Protein AF-A0A2D3VYH1-F1 (afdb_monomer_lite)

Secondary structure (DSSP, 8-state):
--HHHHHHT-GGGGGGGSTTTHHHHHHHHHHHHHHHHHHHHHHHT--

Radius of gyration: 13.88 Å; chains: 1; bounding box: 27×18×36 Å

Structure (mmCIF, N/CA/C/O backbone):
data_AF-A0A2D3VYH1-F1
#
_entry.id   AF-A0A2D3VYH1-F1
#
loop_
_atom_site.group_PDB
_atom_site.id
_atom_site.type_symbol
_atom_site.label_atom_id
_atom_site.label_alt_id
_atom_site.label_comp_id
_atom_site.label_asym_id
_atom_site.label_entity_id
_atom_site.label_seq_id
_atom_site.pdbx_PDB_ins_code
_atom_site.Cartn_x
_atom_site.Cartn_y
_atom_site.Cartn_z
_atom_site.occupancy
_atom_site.B_iso_or_equiv
_atom_site.auth_seq_id
_atom_site.auth_comp_id
_atom_site.auth_asym_id
_atom_site.auth_atom_id
_atom_site.pdbx_PDB_model_num
ATOM 1 N N . VAL A 1 1 ? -4.933 -5.771 -7.412 1.00 83.75 1 VAL A N 1
ATOM 2 C CA . VAL A 1 1 ? -5.909 -5.607 -6.311 1.00 83.75 1 VAL A CA 1
ATOM 3 C C . VAL A 1 1 ? -5.466 -4.405 -5.499 1.00 83.75 1 VAL A C 1
ATOM 5 O O . VAL A 1 1 ? -4.286 -4.377 -5.156 1.00 83.75 1 VAL A O 1
ATOM 8 N N . PRO A 1 2 ? -6.340 -3.419 -5.255 1.00 94.12 2 PRO A N 1
ATOM 9 C CA . PRO A 1 2 ? -6.046 -2.301 -4.363 1.00 94.12 2 PRO A CA 1
ATOM 10 C C . PRO A 1 2 ? -5.669 -2.783 -2.957 1.00 94.12 2 PRO A C 1
ATOM 12 O O . PRO A 1 2 ? -6.236 -3.753 -2.448 1.00 94.12 2 PRO A O 1
ATOM 15 N N . VAL A 1 3 ? -4.727 -2.097 -2.311 1.00 95.31 3 VAL A N 1
ATOM 16 C CA . VAL A 1 3 ? -4.289 -2.403 -0.941 1.00 95.31 3 VAL A CA 1
ATOM 17 C C . VAL A 1 3 ? -5.468 -2.315 0.028 1.00 95.31 3 VAL A C 1
ATOM 19 O O . VAL A 1 3 ? -5.611 -3.174 0.893 1.00 95.31 3 VAL A O 1
ATOM 22 N N . GLU A 1 4 ? -6.356 -1.339 -0.154 1.00 94.56 4 GLU A N 1
ATOM 23 C CA . GLU A 1 4 ? -7.547 -1.163 0.679 1.00 94.56 4 GLU A CA 1
ATOM 24 C C . GLU A 1 4 ? -8.460 -2.400 0.677 1.00 94.56 4 GLU A C 1
ATOM 26 O O . GLU A 1 4 ? -8.785 -2.925 1.740 1.00 94.56 4 GLU A O 1
ATOM 31 N N . GLU A 1 5 ? -8.815 -2.924 -0.498 1.00 95.00 5 GLU A N 1
ATOM 32 C CA . GLU A 1 5 ? -9.676 -4.108 -0.628 1.00 95.00 5 GLU A CA 1
ATOM 33 C C . GLU A 1 5 ? -9.030 -5.356 -0.011 1.00 95.00 5 GLU A C 1
ATOM 35 O O . GLU A 1 5 ? -9.685 -6.138 0.684 1.00 95.00 5 GLU A O 1
ATOM 40 N N . TYR A 1 6 ? -7.719 -5.518 -0.212 1.00 95.25 6 TYR A N 1
ATOM 41 C CA . TYR A 1 6 ? -6.958 -6.625 0.358 1.00 95.25 6 TYR A CA 1
ATOM 42 C C . TYR A 1 6 ? -6.923 -6.576 1.894 1.00 95.25 6 TYR A C 1
ATOM 44 O O . TYR A 1 6 ? -7.076 -7.604 2.560 1.00 95.25 6 TYR A O 1
ATOM 52 N N . LEU A 1 7 ? -6.754 -5.382 2.472 1.00 95.38 7 LEU A N 1
ATOM 53 C CA . LEU A 1 7 ? -6.785 -5.183 3.921 1.00 95.38 7 LEU A CA 1
ATOM 54 C C . LEU A 1 7 ? -8.206 -5.302 4.487 1.00 95.38 7 LEU A C 1
ATOM 56 O O . LEU A 1 7 ? -8.365 -5.826 5.587 1.00 95.38 7 LEU A O 1
ATOM 60 N N . ALA A 1 8 ? -9.235 -4.873 3.751 1.00 93.62 8 ALA A N 1
ATOM 61 C CA . ALA A 1 8 ? -10.634 -4.932 4.183 1.00 93.62 8 ALA A CA 1
ATOM 62 C C . ALA A 1 8 ? -11.124 -6.377 4.359 1.00 93.62 8 ALA A C 1
ATOM 64 O O . ALA A 1 8 ? -11.862 -6.677 5.301 1.00 93.62 8 ALA A O 1
ATOM 65 N N . ALA A 1 9 ? -10.647 -7.295 3.513 1.00 95.44 9 ALA A N 1
ATOM 66 C CA . ALA A 1 9 ? -10.893 -8.729 3.662 1.00 95.44 9 ALA A CA 1
ATOM 67 C C . ALA A 1 9 ? -10.274 -9.319 4.949 1.00 95.44 9 ALA A C 1
ATOM 69 O O . ALA A 1 9 ? -10.670 -10.393 5.405 1.00 95.44 9 ALA A O 1
ATOM 70 N N . GLN A 1 10 ? -9.309 -8.626 5.563 1.00 94.69 10 GLN A N 1
ATOM 71 C CA . GLN A 1 10 ? -8.577 -9.086 6.737 1.00 94.69 10 GLN A CA 1
ATOM 72 C C . GLN A 1 10 ? -9.039 -8.354 8.001 1.00 94.69 10 GLN A C 1
ATOM 74 O O . GLN A 1 10 ? -8.651 -7.222 8.283 1.00 94.69 10 GLN A O 1
ATOM 79 N N . GLY A 1 11 ? -9.792 -9.050 8.857 1.00 93.19 11 GLY A N 1
ATOM 80 C CA . GLY A 1 11 ? -10.341 -8.469 10.090 1.00 93.19 11 GLY A CA 1
ATOM 81 C C . GLY A 1 11 ? -9.310 -7.821 11.031 1.00 93.19 11 GLY A C 1
ATOM 82 O O . GLY A 1 11 ? -9.646 -6.878 11.746 1.00 93.19 11 GLY A O 1
ATOM 83 N N . ARG A 1 12 ? -8.044 -8.261 10.996 1.00 95.12 12 ARG A N 1
ATOM 84 C CA . ARG A 1 12 ? -6.948 -7.694 11.804 1.00 95.12 12 ARG A CA 1
ATOM 85 C C . ARG A 1 12 ? -6.620 -6.233 11.475 1.00 95.12 12 ARG A C 1
ATOM 87 O O . ARG A 1 12 ? -6.097 -5.531 12.333 1.00 95.12 12 ARG A O 1
ATOM 94 N N . PHE A 1 13 ? -6.953 -5.761 10.274 1.00 95.12 13 PHE A N 1
ATOM 95 C CA . PHE A 1 13 ? -6.629 -4.408 9.817 1.00 95.12 13 PHE A CA 1
ATOM 96 C C . PHE A 1 13 ? -7.780 -3.411 9.950 1.00 95.12 13 PHE A C 1
ATOM 98 O O . PHE A 1 13 ? -7.610 -2.244 9.618 1.00 95.12 13 PHE A O 1
ATOM 105 N N . LYS A 1 14 ? -8.919 -3.814 10.532 1.00 92.44 14 LYS A N 1
ATOM 106 C CA . LYS A 1 14 ? -10.088 -2.939 10.746 1.00 92.44 14 LYS A CA 1
ATOM 107 C C . LYS A 1 14 ? -9.763 -1.613 11.441 1.00 92.44 14 LYS A C 1
ATOM 109 O O . LYS A 1 14 ? -10.400 -0.606 11.156 1.00 92.44 14 LYS A O 1
ATOM 114 N N . HIS A 1 15 ? -8.781 -1.597 12.342 1.00 93.31 15 HIS A N 1
ATOM 115 C CA . HIS A 1 15 ? -8.380 -0.383 13.053 1.00 93.31 15 HIS A CA 1
ATOM 116 C C . HIS A 1 15 ? -7.767 0.680 12.128 1.00 93.31 15 HIS A C 1
ATOM 118 O O . HIS A 1 15 ? -7.912 1.859 12.425 1.00 93.31 15 HIS A O 1
ATOM 124 N N . LEU 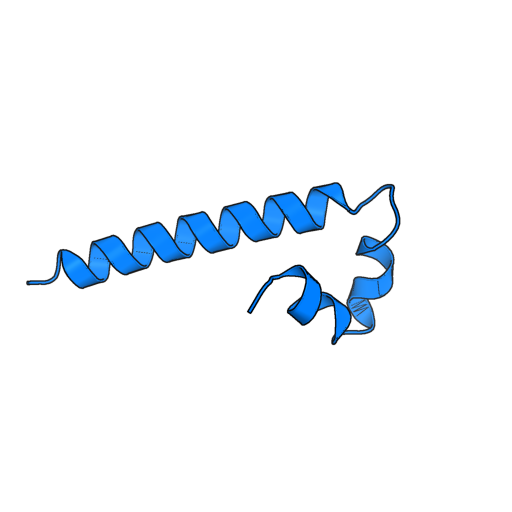A 1 16 ? -7.163 0.288 11.000 1.00 94.75 16 LEU A N 1
ATOM 125 C CA . LEU A 1 16 ? -6.555 1.204 10.028 1.00 94.75 16 LEU A CA 1
ATOM 126 C C . LEU A 1 16 ? -7.584 1.953 9.168 1.00 94.75 16 LEU A C 1
ATOM 128 O O . LEU A 1 16 ? -7.245 2.949 8.542 1.00 94.75 16 LEU A O 1
ATOM 132 N N . PHE A 1 17 ? -8.845 1.510 9.158 1.00 94.19 17 PHE A N 1
ATOM 133 C CA . PHE A 1 17 ? -9.922 2.147 8.390 1.00 94.19 17 PHE A CA 1
ATOM 134 C C . PHE A 1 17 ? -10.577 3.332 9.115 1.00 94.19 17 PHE A C 1
ATOM 136 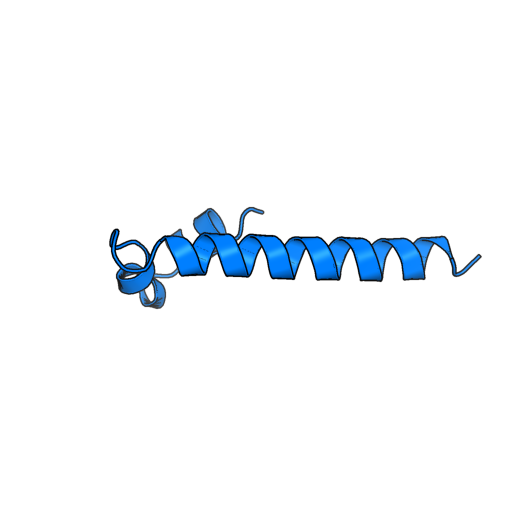O O . PHE A 1 17 ? -11.468 3.979 8.561 1.00 94.19 17 PHE A O 1
ATOM 143 N N . LYS A 1 18 ? -10.154 3.636 10.348 1.00 94.31 18 LYS A N 1
ATOM 144 C CA . LYS A 1 18 ? -10.554 4.869 11.039 1.00 94.31 18 LYS A CA 1
ATOM 145 C C . LYS A 1 18 ? -9.935 6.077 10.338 1.00 94.31 18 LYS A C 1
ATOM 147 O O . LYS A 1 18 ? -8.821 5.980 9.831 1.00 94.31 18 LYS A O 1
ATOM 152 N N . ASP A 1 19 ? -10.622 7.218 10.360 1.00 93.75 19 ASP A N 1
ATOM 153 C CA . ASP A 1 19 ? -10.170 8.443 9.676 1.00 93.75 19 ASP A CA 1
ATOM 154 C C . ASP A 1 19 ? -8.759 8.875 10.086 1.00 93.75 19 ASP A C 1
ATOM 156 O O . ASP A 1 19 ? -7.976 9.303 9.242 1.00 93.75 19 ASP A O 1
ATOM 160 N N . GLU A 1 20 ? -8.407 8.652 11.353 1.00 94.12 20 GLU A N 1
ATOM 161 C CA . GLU A 1 20 ? -7.074 8.904 11.902 1.00 94.12 20 GLU A CA 1
ATOM 162 C C . GLU A 1 20 ? -5.964 8.151 11.165 1.00 94.12 20 GLU A C 1
ATOM 164 O O . GLU A 1 20 ? -4.853 8.650 11.122 1.00 94.12 20 GLU A O 1
ATOM 169 N N . TYR A 1 21 ? -6.238 6.980 10.580 1.00 94.88 21 TYR A N 1
ATOM 170 C CA . TYR A 1 21 ? -5.230 6.087 9.995 1.00 94.88 21 TYR A CA 1
ATOM 171 C C . TYR A 1 21 ? -5.380 5.875 8.488 1.00 94.88 21 TYR A C 1
ATOM 173 O O . TYR A 1 21 ? -4.499 5.270 7.876 1.00 94.88 21 TYR A O 1
ATOM 181 N N . LYS A 1 22 ? -6.438 6.397 7.853 1.00 91.94 22 LYS A N 1
ATOM 182 C CA . LYS A 1 22 ? -6.667 6.254 6.401 1.00 91.94 22 LYS A CA 1
ATOM 183 C C . LYS A 1 22 ? -5.478 6.714 5.553 1.00 91.94 22 LYS A C 1
ATOM 185 O O . LYS A 1 22 ? -5.232 6.156 4.485 1.00 91.94 22 LYS A O 1
ATOM 190 N N . TYR A 1 23 ? -4.706 7.689 6.038 1.00 95.12 23 TYR A N 1
ATOM 191 C CA . TYR A 1 23 ? -3.491 8.152 5.365 1.00 95.12 23 TYR A CA 1
ATOM 192 C C . TYR A 1 23 ? -2.437 7.039 5.204 1.00 95.12 23 TYR A C 1
ATOM 194 O O . TYR A 1 23 ? -1.742 7.013 4.192 1.00 95.12 23 TYR A O 1
ATOM 202 N N . LEU A 1 24 ? -2.364 6.086 6.144 1.00 96.19 24 LEU A N 1
ATOM 203 C CA . LEU A 1 24 ? -1.444 4.947 6.077 1.00 96.19 24 LEU A CA 1
ATOM 204 C C . LEU A 1 24 ? -1.812 3.996 4.939 1.00 96.19 24 LEU A C 1
ATOM 206 O O . LEU A 1 24 ? -0.928 3.492 4.256 1.00 96.19 24 LEU A O 1
ATOM 210 N N . ILE A 1 25 ? -3.110 3.769 4.709 1.00 95.44 25 ILE A N 1
ATOM 211 C CA . ILE A 1 25 ? -3.581 2.911 3.612 1.00 95.44 25 ILE A CA 1
ATOM 212 C C . ILE A 1 25 ? -3.159 3.513 2.267 1.00 95.44 25 ILE A C 1
ATOM 214 O O . ILE A 1 25 ? -2.657 2.791 1.406 1.00 95.44 25 ILE A O 1
ATOM 218 N N . LYS A 1 26 ? -3.285 4.839 2.118 1.00 95.81 26 LYS A N 1
ATOM 219 C CA . LYS A 1 26 ? -2.816 5.557 0.926 1.00 95.81 26 LYS A CA 1
ATOM 220 C C . LYS A 1 26 ? -1.300 5.440 0.7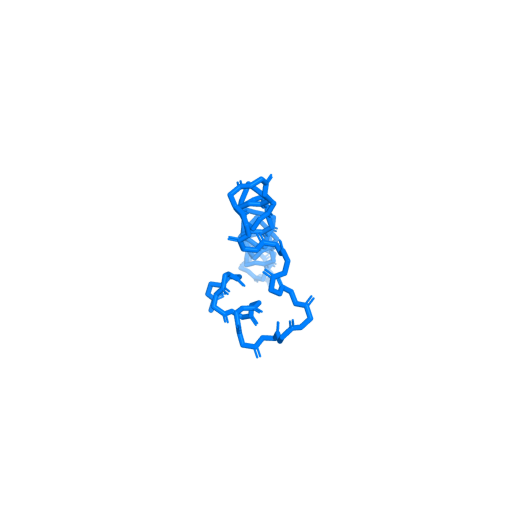53 1.00 95.81 26 LYS A C 1
ATOM 222 O O . LYS A 1 26 ? -0.837 5.059 -0.313 1.00 95.81 26 LYS A O 1
ATOM 227 N N . GLU A 1 27 ? -0.533 5.695 1.809 1.00 97.62 27 GLU A N 1
ATOM 228 C CA . GLU A 1 27 ? 0.928 5.577 1.766 1.00 97.62 27 GLU A CA 1
ATOM 229 C C . GLU A 1 27 ? 1.380 4.154 1.393 1.00 97.62 27 GLU A C 1
ATOM 231 O O . GLU A 1 27 ? 2.358 3.961 0.670 1.00 97.62 27 GLU A O 1
ATOM 236 N N . TRP A 1 28 ? 0.672 3.128 1.868 1.00 97.19 28 TRP A N 1
ATOM 237 C CA . TRP A 1 28 ? 0.975 1.740 1.524 1.00 97.19 28 TRP A CA 1
ATOM 238 C C . TRP A 1 28 ? 0.639 1.415 0.073 1.00 97.19 28 TRP A C 1
ATOM 240 O O . TRP A 1 28 ? 1.403 0.682 -0.555 1.00 97.19 28 TRP A O 1
ATOM 250 N N . GLN A 1 29 ? -0.455 1.965 -0.458 1.00 97.44 29 GLN A N 1
ATOM 251 C CA . GLN A 1 29 ? -0.793 1.864 -1.875 1.00 97.44 29 GLN A CA 1
ATOM 252 C C . GLN A 1 29 ? 0.337 2.443 -2.738 1.00 97.44 29 GLN A C 1
ATOM 254 O O . GLN A 1 29 ? 0.888 1.720 -3.566 1.00 97.44 29 GLN A O 1
ATOM 259 N N . ASP A 1 30 ? 0.779 3.670 -2.445 1.00 97.88 30 ASP A N 1
ATOM 260 C CA . ASP A 1 30 ? 1.842 4.348 -3.199 1.00 97.88 30 ASP A CA 1
ATOM 261 C C . ASP A 1 30 ? 3.152 3.533 -3.204 1.00 97.88 30 ASP A C 1
ATOM 263 O O . ASP A 1 30 ? 3.784 3.342 -4.244 1.00 97.88 30 ASP A O 1
ATOM 267 N N . ARG A 1 31 ? 3.542 2.970 -2.052 1.00 97.88 31 ARG A N 1
ATOM 268 C CA . ARG A 1 31 ? 4.743 2.120 -1.931 1.00 97.88 31 ARG A CA 1
ATOM 269 C C . ARG A 1 31 ? 4.639 0.819 -2.728 1.00 97.88 31 ARG A C 1
ATOM 271 O O . ARG A 1 31 ? 5.648 0.329 -3.241 1.00 97.88 31 ARG A O 1
ATOM 278 N N . VAL A 1 32 ? 3.456 0.203 -2.763 1.00 97.38 32 VAL A N 1
ATOM 279 C CA . VAL A 1 32 ? 3.222 -1.018 -3.548 1.00 97.38 32 VAL A CA 1
ATOM 280 C C . VAL A 1 32 ? 3.310 -0.697 -5.035 1.00 97.38 32 VAL A C 1
ATOM 282 O O . VAL A 1 32 ? 3.992 -1.422 -5.760 1.00 97.38 32 VAL A O 1
ATOM 285 N N . ASP A 1 33 ? 2.698 0.404 -5.464 1.00 97.56 33 ASP A N 1
ATOM 286 C CA . ASP A 1 33 ? 2.702 0.838 -6.860 1.00 97.56 33 ASP A CA 1
ATOM 287 C C . ASP A 1 33 ? 4.115 1.196 -7.337 1.00 97.56 33 ASP A C 1
ATOM 289 O O . ASP A 1 33 ? 4.537 0.755 -8.408 1.00 97.56 33 ASP A O 1
ATOM 293 N N . GLU A 1 34 ? 4.901 1.897 -6.513 1.00 97.62 34 GLU A N 1
ATOM 294 C CA . GLU A 1 34 ? 6.302 2.215 -6.812 1.00 97.62 34 GLU A CA 1
ATOM 295 C C . GLU A 1 34 ? 7.146 0.945 -6.987 1.00 97.62 34 GLU A C 1
ATOM 297 O O . GLU A 1 34 ? 7.892 0.806 -7.963 1.00 97.62 34 GLU A O 1
ATOM 302 N N . LYS A 1 35 ?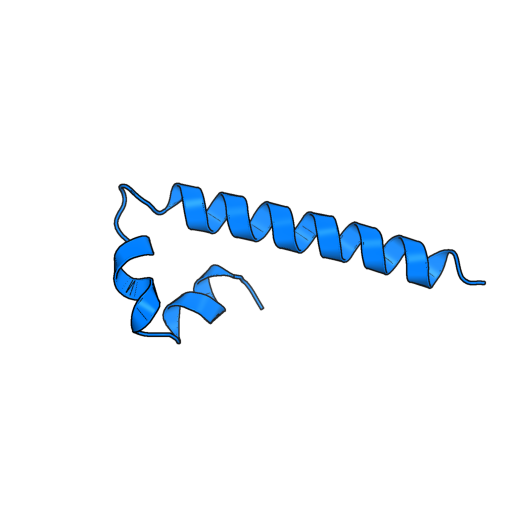 7.007 -0.019 -6.067 1.00 96.81 35 LYS A N 1
ATOM 303 C CA . LYS A 1 35 ? 7.720 -1.298 -6.165 1.00 96.81 35 LYS A CA 1
ATOM 304 C C . LYS A 1 35 ? 7.305 -2.081 -7.399 1.00 96.81 35 LYS A C 1
ATOM 306 O O . LYS A 1 35 ? 8.172 -2.663 -8.049 1.00 96.81 35 LYS A O 1
ATOM 311 N N . TRP A 1 36 ? 6.018 -2.089 -7.736 1.00 96.75 36 TRP A N 1
ATOM 312 C CA . TRP A 1 36 ? 5.548 -2.744 -8.950 1.00 96.75 36 TRP A CA 1
ATOM 313 C C . TRP A 1 36 ? 6.142 -2.100 -10.197 1.00 96.75 36 TRP A C 1
ATOM 315 O O . TRP A 1 36 ? 6.708 -2.808 -11.024 1.00 96.75 36 TRP A O 1
ATOM 325 N N . ALA A 1 37 ? 6.108 -0.771 -10.298 1.00 96.56 37 ALA A N 1
ATOM 326 C CA . ALA A 1 37 ? 6.706 -0.051 -11.416 1.00 96.56 37 ALA A CA 1
ATOM 327 C C . ALA A 1 37 ? 8.214 -0.332 -11.542 1.00 96.56 37 ALA A C 1
ATOM 329 O O . ALA A 1 37 ? 8.724 -0.529 -12.644 1.00 96.56 37 ALA A O 1
ATOM 330 N N . TYR A 1 38 ? 8.933 -0.396 -10.419 1.00 96.12 38 TYR A N 1
ATOM 331 C CA . TYR A 1 38 ? 10.348 -0.763 -10.402 1.00 96.12 38 TYR A CA 1
ATOM 332 C C . TYR A 1 38 ? 10.591 -2.192 -10.909 1.00 96.12 38 TYR A C 1
ATOM 334 O O . TYR A 1 38 ? 11.464 -2.401 -11.752 1.00 96.12 38 TYR A O 1
ATOM 342 N N . LEU A 1 39 ? 9.829 -3.174 -10.417 1.00 96.06 39 LEU A N 1
ATOM 343 C CA . LEU A 1 39 ? 9.956 -4.571 -10.840 1.00 96.06 39 LEU A CA 1
ATOM 344 C C . LEU A 1 39 ? 9.607 -4.746 -12.319 1.00 96.06 39 LEU A C 1
ATOM 346 O O . LEU A 1 39 ? 10.349 -5.410 -13.036 1.00 96.06 39 LEU A O 1
ATOM 350 N N . GLN A 1 40 ? 8.541 -4.093 -12.777 1.00 95.81 40 GLN A N 1
ATOM 351 C CA . GLN A 1 40 ? 8.104 -4.116 -14.167 1.00 95.81 40 GLN A CA 1
ATOM 352 C C . GLN A 1 40 ? 9.201 -3.588 -15.099 1.00 95.81 40 GLN A C 1
ATOM 354 O O . GLN A 1 40 ? 9.583 -4.270 -16.043 1.00 95.81 40 GLN A O 1
ATOM 359 N N . ARG A 1 41 ? 9.802 -2.434 -14.773 1.00 94.56 41 ARG A N 1
ATOM 360 C CA . ARG A 1 41 ? 10.936 -1.886 -15.538 1.00 94.56 41 ARG A CA 1
ATOM 361 C C . ARG A 1 41 ? 12.131 -2.830 -15.570 1.00 94.56 41 ARG A C 1
ATOM 363 O O . ARG A 1 41 ? 12.833 -2.888 -16.572 1.00 94.56 41 ARG A O 1
ATOM 370 N N . ARG A 1 42 ? 12.408 -3.537 -14.470 1.00 93.31 42 ARG A N 1
ATOM 371 C CA . ARG A 1 42 ? 13.510 -4.507 -14.419 1.00 93.31 42 ARG A CA 1
ATOM 372 C C . ARG A 1 42 ? 13.252 -5.730 -15.280 1.00 93.31 42 ARG A C 1
ATOM 374 O O . ARG A 1 42 ? 14.209 -6.234 -15.852 1.00 93.31 42 ARG A O 1
ATOM 381 N N . GLU A 1 43 ? 12.012 -6.199 -15.332 1.00 93.19 43 GLU A N 1
ATOM 382 C CA . GLU A 1 43 ? 11.618 -7.312 -16.192 1.00 93.19 43 GLU A CA 1
ATOM 383 C C . GLU A 1 43 ? 11.682 -6.902 -17.668 1.00 93.19 43 GLU A C 1
ATOM 385 O O . GLU A 1 43 ? 12.302 -7.590 -18.470 1.00 93.19 43 GLU A O 1
ATOM 390 N N . GLU A 1 44 ? 11.154 -5.724 -18.007 1.00 90.5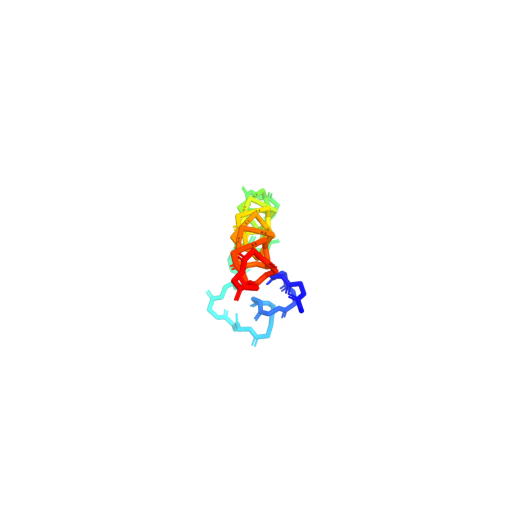6 44 GLU A N 1
ATOM 391 C CA . GLU A 1 44 ? 11.211 -5.152 -19.360 1.00 90.56 44 GLU A CA 1
ATOM 392 C C . GLU A 1 44 ? 12.643 -4.852 -19.823 1.00 90.56 44 GLU A C 1
ATOM 394 O O . GLU A 1 44 ? 12.958 -5.006 -20.998 1.00 90.56 44 GLU A O 1
ATOM 399 N N . ALA A 1 45 ? 13.528 -4.440 -18.911 1.00 86.19 45 ALA A N 1
ATOM 400 C CA . ALA A 1 45 ? 14.940 -4.208 -19.207 1.00 86.19 45 ALA A CA 1
ATOM 401 C C . ALA A 1 45 ? 15.760 -5.502 -19.328 1.00 86.19 45 ALA A C 1
ATOM 403 O O . ALA A 1 45 ? 16.923 -5.438 -19.721 1.00 86.19 45 ALA A O 1
ATOM 404 N N . ARG A 1 46 ? 15.197 -6.665 -18.978 1.00 72.12 46 ARG A N 1
ATOM 405 C CA . ARG A 1 46 ? 15.884 -7.964 -19.015 1.00 72.12 46 ARG A CA 1
ATOM 406 C C . ARG A 1 46 ? 15.860 -8.631 -20.401 1.00 72.12 46 ARG A C 1
ATOM 408 O O . ARG A 1 46 ? 15.936 -9.857 -20.469 1.00 72.12 46 ARG A O 1
ATOM 415 N N . ILE A 1 47 ? 15.756 -7.831 -21.468 1.00 53.88 47 ILE A N 1
ATOM 416 C CA . ILE A 1 47 ? 15.942 -8.253 -22.870 1.00 53.88 47 ILE 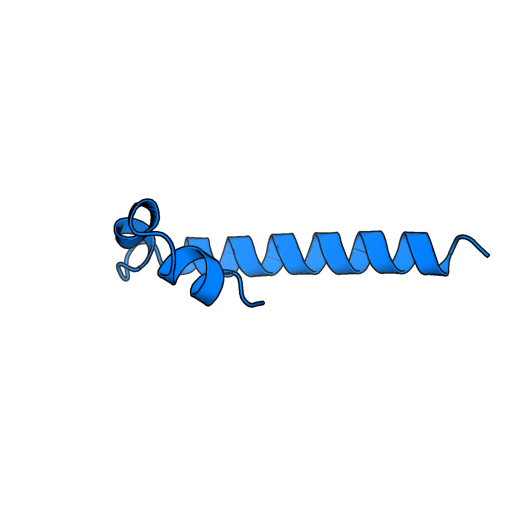A CA 1
ATOM 417 C C . ILE A 1 47 ? 17.398 -8.665 -23.100 1.00 53.88 47 ILE A C 1
ATOM 419 O O . ILE A 1 47 ? 18.301 -7.925 -22.648 1.00 53.88 47 ILE A O 1
#

Foldseek 3Di:
DQLVVVLVVPPVNVVCPPPVNVVVSVVVRVVVVVVVVVVVVVVVVPD

Sequence (47 aa):
VPVEEYLAAQGRFKHLFKDEYKYLIKEWQDRVDEKWAYLQRREEARI

pLDDT: mean 93.39, std 7.17, range [53.88, 97.88]